Protein AF-A0A8S7EQ75-F1 (afdb_monomer)

Sequence (127 aa):
MPVLIFIVPVISVVLISSSDWFWSLNVADRISIFTSCITAAAFCATAWNAYEAKKSAKAAMKAVQITSDSLTEARKSSFEQWFKTLLEHHEKLLEQVKEELSSSTGEKIKNNLRVDYLHQVYGSVVM

Organism: Escherichia coli (NCBI:txid562)

Solvent-accessible surface area (backbone atoms only — not comparable to full-atom values): 6933 Å² total; per-residue (Å²): 114,74,63,55,70,56,45,53,60,52,50,48,53,53,55,49,73,70,32,70,68,54,74,70,49,56,74,68,59,50,49,52,52,51,52,52,52,52,54,51,52,52,52,51,52,52,53,46,54,52,51,52,52,50,54,50,51,54,53,50,51,52,51,52,48,52,50,50,54,50,51,53,51,50,51,51,53,52,49,55,53,53,52,50,51,52,51,53,52,50,52,51,50,51,51,50,50,51,53,48,44,71,33,81,69,20,50,54,52,54,50,50,53,50,50,50,51,50,52,53,52,48,58,65,72,77,105

Secondary structure (DSSP, 8-state):
-HHHHHHHHHHHHHHHHT-HHHHTS-HHHHHHHHHHHHHHHHHHHHHHHHHHHHHHHHHHHHHHHHHHHHHHHHHHHHHHHHHHHHHHHHHHHHHHHHHHHHSHHHHHHHHHHHHHHHHHHHHHH--

Structure (mmCIF, N/CA/C/O backbone):
data_AF-A0A8S7EQ75-F1
#
_entry.id   AF-A0A8S7EQ75-F1
#
loop_
_atom_site.group_PDB
_atom_site.id
_atom_site.type_symbol
_atom_site.label_atom_id
_atom_site.label_alt_id
_atom_site.label_comp_id
_atom_site.label_asym_id
_atom_site.label_entity_id
_atom_site.label_seq_id
_atom_site.pdbx_PDB_ins_code
_atom_site.Cartn_x
_atom_site.Cartn_y
_atom_site.Cartn_z
_atom_site.occupancy
_atom_site.B_iso_or_equiv
_atom_site.auth_seq_id
_atom_site.auth_comp_id
_atom_site.auth_asym_id
_atom_site.auth_atom_id
_atom_site.pdbx_PDB_model_num
ATOM 1 N N . MET A 1 1 ? 14.825 -8.189 -10.856 1.00 56.56 1 MET A N 1
ATOM 2 C CA . MET A 1 1 ? 13.851 -7.629 -11.819 1.00 56.56 1 MET A CA 1
ATOM 3 C C . MET A 1 1 ? 14.156 -6.213 -12.322 1.00 56.56 1 MET A C 1
ATOM 5 O O . MET A 1 1 ? 13.977 -6.050 -13.521 1.00 56.56 1 MET A O 1
ATOM 9 N N . PRO A 1 2 ? 14.659 -5.226 -11.542 1.00 59.69 2 PRO A N 1
ATOM 10 C CA . PRO A 1 2 ? 14.942 -3.891 -12.105 1.00 59.69 2 PRO A CA 1
ATOM 11 C C . PRO A 1 2 ? 16.062 -3.935 -13.151 1.00 59.69 2 PRO A C 1
ATOM 13 O O . PRO A 1 2 ? 16.002 -3.261 -14.171 1.00 59.69 2 PRO A O 1
ATOM 16 N N . VAL A 1 3 ? 17.037 -4.823 -12.946 1.00 60.44 3 VAL A N 1
ATOM 17 C CA . VAL A 1 3 ? 18.183 -4.971 -13.843 1.00 60.44 3 VAL A CA 1
ATOM 18 C C . VAL A 1 3 ? 17.756 -5.397 -15.254 1.00 60.44 3 VAL A C 1
ATOM 20 O O . VAL A 1 3 ? 18.306 -4.886 -16.211 1.00 60.44 3 VAL A O 1
ATOM 23 N N . LEU A 1 4 ? 16.725 -6.240 -15.414 1.00 63.12 4 LEU A N 1
ATOM 24 C CA . LEU A 1 4 ? 16.273 -6.704 -16.737 1.00 63.12 4 LEU A CA 1
ATOM 25 C C . LEU A 1 4 ? 15.644 -5.585 -17.583 1.00 63.12 4 LEU A C 1
ATOM 27 O O . LEU A 1 4 ? 15.870 -5.550 -18.787 1.00 63.12 4 LEU A O 1
ATOM 31 N N . ILE A 1 5 ? 14.906 -4.654 -16.967 1.00 67.06 5 ILE A N 1
ATOM 32 C CA . ILE A 1 5 ? 14.246 -3.545 -17.682 1.00 67.06 5 ILE A CA 1
ATOM 33 C C . ILE A 1 5 ? 15.269 -2.567 -18.271 1.00 67.06 5 ILE A C 1
ATOM 35 O O . ILE A 1 5 ? 15.018 -1.998 -19.325 1.00 67.06 5 ILE A O 1
ATOM 39 N N . PHE A 1 6 ? 16.430 -2.408 -17.630 1.00 67.38 6 PHE A N 1
ATOM 40 C CA . PHE A 1 6 ? 17.524 -1.583 -18.150 1.00 67.38 6 PHE A CA 1
ATOM 41 C C . PHE A 1 6 ? 18.507 -2.384 -19.011 1.00 67.38 6 PHE A C 1
ATOM 43 O O . PHE A 1 6 ? 19.001 -1.874 -20.010 1.00 67.38 6 PHE A O 1
ATOM 50 N N . ILE A 1 7 ? 18.752 -3.654 -18.681 1.00 73.94 7 ILE A N 1
ATOM 51 C CA . ILE A 1 7 ? 19.654 -4.528 -19.438 1.00 73.94 7 ILE A CA 1
ATOM 52 C C . ILE A 1 7 ? 19.107 -4.812 -20.837 1.00 73.94 7 ILE A C 1
ATOM 54 O O . ILE A 1 7 ? 19.868 -4.753 -21.792 1.00 73.94 7 ILE A O 1
ATOM 58 N N . VAL A 1 8 ? 17.815 -5.108 -20.993 1.00 77.06 8 VAL A N 1
ATOM 59 C CA . VAL A 1 8 ? 17.233 -5.471 -22.298 1.00 77.06 8 VAL A CA 1
ATOM 60 C C . VAL A 1 8 ? 17.370 -4.359 -23.353 1.00 77.06 8 VAL A C 1
ATOM 62 O O . VAL A 1 8 ? 17.863 -4.662 -24.443 1.00 77.06 8 VAL A O 1
ATOM 65 N N . PRO A 1 9 ? 17.009 -3.086 -23.089 1.00 76.12 9 PRO A N 1
ATOM 66 C CA . PRO A 1 9 ? 17.213 -2.014 -24.060 1.00 76.12 9 PRO A CA 1
ATOM 67 C C . PRO A 1 9 ? 18.699 -1.712 -24.285 1.00 76.12 9 PRO A C 1
ATOM 69 O O . PRO A 1 9 ? 19.089 -1.465 -25.421 1.00 76.12 9 PRO A O 1
ATOM 72 N N . VAL A 1 10 ? 19.547 -1.806 -23.254 1.00 78.31 10 VAL A N 1
ATOM 73 C CA . VAL A 1 10 ? 21.000 -1.601 -23.398 1.00 78.31 10 VAL A CA 1
ATOM 74 C C . VAL A 1 10 ? 21.631 -2.687 -24.274 1.00 78.31 10 VAL A C 1
ATOM 76 O O . VAL A 1 10 ? 22.343 -2.366 -25.220 1.00 78.31 10 VAL A O 1
ATOM 79 N N . ILE A 1 11 ? 21.321 -3.962 -24.028 1.00 82.75 11 ILE A N 1
ATOM 80 C CA . ILE A 1 11 ? 21.773 -5.082 -24.863 1.00 82.75 11 ILE A CA 1
ATOM 81 C C . ILE A 1 11 ? 21.241 -4.928 -26.288 1.00 82.75 11 ILE A C 1
ATOM 83 O O . ILE A 1 11 ? 21.993 -5.127 -27.235 1.00 82.75 11 ILE A O 1
ATOM 87 N N . SER A 1 12 ? 19.978 -4.530 -26.460 1.00 78.38 12 SER A N 1
ATOM 88 C CA . SER A 1 12 ? 19.397 -4.326 -27.793 1.00 78.38 12 SER A CA 1
ATOM 89 C C . SER A 1 12 ? 20.146 -3.245 -28.576 1.00 78.38 12 SER A C 1
ATOM 91 O O . SER A 1 12 ? 20.481 -3.458 -29.737 1.00 78.38 12 SER A O 1
ATOM 93 N N . VAL A 1 13 ? 20.485 -2.120 -27.938 1.00 82.31 13 VAL A N 1
ATOM 94 C CA . VAL A 1 13 ? 21.289 -1.059 -28.565 1.00 82.31 13 VAL A CA 1
ATOM 95 C C . VAL A 1 13 ? 22.683 -1.567 -28.933 1.00 82.31 13 VAL A C 1
ATOM 97 O O . VAL A 1 13 ? 23.147 -1.298 -30.041 1.00 82.31 13 VAL A O 1
ATOM 100 N N . VAL A 1 14 ? 23.336 -2.335 -28.054 1.00 84.44 14 VAL A N 1
ATOM 101 C CA . VAL A 1 14 ? 24.659 -2.928 -28.322 1.00 84.44 14 VAL A CA 1
ATOM 102 C C . VAL A 1 14 ? 24.608 -3.893 -29.513 1.00 84.44 14 VAL A C 1
ATOM 104 O O . VAL A 1 14 ? 25.464 -3.824 -30.392 1.00 84.44 14 VAL A O 1
ATOM 107 N N . LEU A 1 15 ? 23.589 -4.750 -29.602 1.00 83.94 15 LEU A N 1
ATOM 108 C CA . LEU A 1 15 ? 23.432 -5.697 -30.713 1.00 83.94 15 LEU A CA 1
ATOM 109 C C . LEU A 1 15 ? 23.163 -4.990 -32.049 1.00 83.94 15 LEU A C 1
ATOM 111 O O . LEU A 1 15 ? 23.761 -5.341 -33.067 1.00 83.94 15 LEU A O 1
ATOM 115 N N . ILE A 1 16 ? 22.312 -3.960 -32.044 1.00 83.19 16 ILE A N 1
ATOM 116 C CA . ILE A 1 16 ? 21.994 -3.173 -33.243 1.00 83.19 16 ILE A CA 1
ATOM 117 C C . ILE A 1 16 ? 23.242 -2.432 -33.741 1.00 83.19 16 ILE A C 1
ATOM 119 O O . ILE A 1 16 ? 23.564 -2.493 -34.923 1.00 83.19 16 ILE A O 1
ATOM 123 N N . SER A 1 17 ? 23.989 -1.790 -32.841 1.00 79.62 17 SER A N 1
ATOM 124 C CA . SER A 1 17 ? 25.198 -1.031 -33.197 1.00 79.62 17 SER A CA 1
ATOM 125 C C . SER A 1 17 ? 26.412 -1.894 -33.568 1.00 79.62 17 SER A C 1
ATOM 127 O O . SER A 1 17 ? 27.318 -1.395 -34.236 1.00 79.62 17 SER A O 1
ATOM 129 N N . SER A 1 18 ? 26.415 -3.181 -33.204 1.00 82.19 18 SER A N 1
ATOM 130 C CA . SER A 1 18 ? 27.458 -4.145 -33.605 1.00 82.19 18 SER A CA 1
ATOM 131 C C . SER A 1 18 ? 27.215 -4.780 -34.979 1.00 82.19 18 SER A C 1
ATOM 133 O 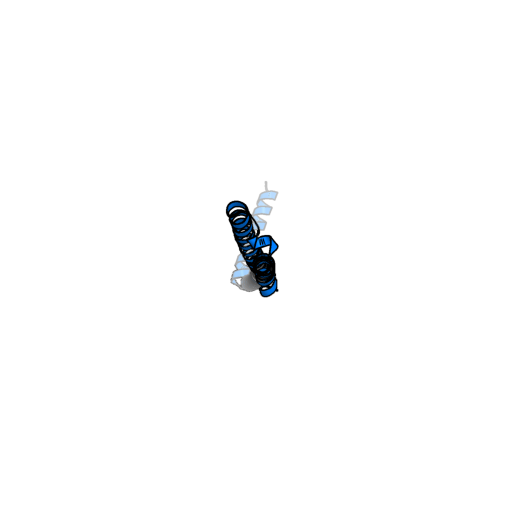O . SER A 1 18 ? 28.041 -5.557 -35.446 1.00 82.19 18 SER A O 1
ATOM 135 N N . SER A 1 19 ? 26.078 -4.497 -35.617 1.00 85.00 19 SER A N 1
ATOM 136 C CA . SER A 1 19 ? 25.704 -5.106 -36.895 1.00 85.00 19 SER A CA 1
ATOM 137 C C . SER A 1 19 ? 26.220 -4.273 -38.073 1.00 85.00 19 SER A C 1
ATOM 139 O O . SER A 1 19 ? 25.936 -3.078 -38.150 1.00 85.00 19 SER A O 1
ATOM 141 N N . ASP A 1 20 ? 26.891 -4.895 -39.048 1.00 83.44 20 ASP A N 1
ATOM 142 C CA . ASP A 1 20 ? 27.408 -4.198 -40.245 1.00 83.44 20 ASP A CA 1
ATOM 143 C C . ASP A 1 20 ? 26.298 -3.498 -41.049 1.00 83.44 20 ASP A C 1
ATOM 145 O O . ASP A 1 20 ? 26.474 -2.400 -41.580 1.00 83.44 20 ASP A O 1
ATOM 149 N N . TRP A 1 21 ? 25.102 -4.094 -41.063 1.00 85.69 21 TRP A N 1
ATOM 150 C CA . TRP A 1 21 ? 23.900 -3.513 -41.663 1.00 85.69 21 TRP A CA 1
ATOM 151 C C . TRP A 1 21 ? 23.546 -2.136 -41.080 1.00 85.69 21 TRP A C 1
ATOM 153 O O . TRP A 1 21 ? 23.137 -1.239 -41.814 1.00 85.69 21 TRP A O 1
ATOM 163 N N . PHE A 1 22 ? 23.745 -1.935 -39.775 1.00 82.31 22 PHE A N 1
ATOM 164 C CA . PHE A 1 22 ? 23.408 -0.679 -39.109 1.00 82.31 22 PHE A CA 1
ATOM 165 C C . PHE A 1 22 ? 24.314 0.470 -39.565 1.00 82.31 22 PHE A C 1
ATOM 167 O O . PHE A 1 22 ? 23.860 1.596 -39.789 1.00 82.31 22 PHE A O 1
ATOM 174 N N . TRP A 1 23 ? 25.599 0.181 -39.771 1.00 84.19 23 TRP A N 1
ATOM 175 C CA . TRP A 1 23 ? 26.550 1.148 -40.314 1.00 84.19 23 TRP A CA 1
ATOM 176 C C . TRP A 1 23 ? 26.373 1.372 -41.820 1.00 84.19 23 TRP A C 1
ATOM 178 O O . TRP A 1 23 ? 26.689 2.456 -42.305 1.00 84.19 23 TRP A O 1
ATOM 188 N N . SER A 1 24 ? 25.766 0.417 -42.531 1.00 87.00 24 SER A N 1
ATOM 189 C CA . SER A 1 24 ? 25.386 0.550 -43.944 1.00 87.00 24 SER A CA 1
ATOM 190 C C . SER A 1 24 ? 24.164 1.455 -44.194 1.00 87.00 24 SER A C 1
ATOM 192 O O . SER A 1 24 ? 23.901 1.790 -45.350 1.00 87.00 24 SER A O 1
ATOM 194 N N . LEU A 1 25 ? 23.403 1.845 -43.163 1.00 83.31 25 LEU A N 1
ATOM 195 C CA . LEU A 1 25 ? 22.227 2.720 -43.300 1.00 83.31 25 LEU A CA 1
ATOM 196 C C . LEU A 1 25 ? 22.593 4.188 -43.581 1.00 83.31 25 LEU A C 1
ATOM 198 O O . LEU A 1 25 ? 23.732 4.625 -43.406 1.00 83.31 25 LEU A O 1
ATOM 202 N N . ASN A 1 26 ? 21.598 4.994 -43.953 1.00 88.38 26 ASN A N 1
ATOM 203 C CA . ASN A 1 26 ? 21.756 6.445 -44.001 1.00 88.38 26 ASN A CA 1
ATOM 204 C C . ASN A 1 26 ? 21.831 7.053 -42.590 1.00 88.38 26 ASN A C 1
ATOM 206 O O . ASN A 1 26 ? 21.298 6.521 -41.616 1.00 88.38 26 ASN A O 1
ATOM 210 N N . VAL A 1 27 ? 22.478 8.221 -42.482 1.00 86.00 27 VAL A N 1
ATOM 211 C CA . VAL A 1 27 ? 22.640 8.949 -41.207 1.00 86.00 27 VAL A CA 1
ATOM 212 C C . VAL A 1 27 ? 21.283 9.260 -40.561 1.00 86.00 27 VAL A C 1
ATOM 214 O O . VAL A 1 27 ? 21.145 9.122 -39.348 1.00 86.00 27 VAL A O 1
ATOM 217 N N . ALA A 1 28 ? 20.281 9.631 -41.363 1.00 89.50 28 ALA A N 1
ATOM 218 C CA . ALA A 1 28 ? 18.936 9.951 -40.884 1.00 89.50 28 ALA A CA 1
ATOM 219 C C . ALA A 1 28 ? 18.242 8.746 -40.219 1.00 89.50 28 ALA A C 1
ATOM 221 O O . ALA A 1 28 ? 17.692 8.880 -39.125 1.00 89.50 28 ALA A O 1
ATOM 222 N N . ASP A 1 29 ? 18.339 7.562 -40.828 1.00 86.00 29 ASP A N 1
ATOM 223 C CA . ASP A 1 29 ? 17.711 6.340 -40.311 1.00 86.00 29 ASP A CA 1
ATOM 224 C C . ASP A 1 29 ? 18.377 5.876 -39.013 1.00 86.00 29 ASP A C 1
ATOM 226 O O . ASP A 1 29 ? 17.697 5.497 -38.059 1.00 86.00 29 ASP A O 1
ATOM 230 N N . ARG A 1 30 ? 19.709 5.996 -38.918 1.00 84.06 30 ARG A N 1
ATOM 231 C CA . ARG A 1 30 ? 20.442 5.709 -37.674 1.00 84.06 30 ARG A CA 1
ATOM 232 C C . ARG A 1 30 ? 19.994 6.599 -36.521 1.00 84.06 30 ARG A C 1
ATOM 234 O O . ARG A 1 30 ? 19.777 6.103 -35.417 1.00 84.06 30 ARG A O 1
ATOM 241 N N . ILE A 1 31 ? 19.858 7.904 -36.768 1.00 85.88 31 ILE A N 1
ATOM 242 C CA . ILE A 1 31 ? 19.402 8.859 -35.750 1.00 85.88 31 ILE A CA 1
ATOM 243 C C . ILE A 1 31 ? 17.986 8.495 -35.296 1.00 85.88 31 ILE A C 1
ATOM 245 O O . ILE A 1 31 ? 17.746 8.417 -34.094 1.00 85.88 31 ILE A O 1
ATOM 249 N N . SER A 1 32 ? 17.081 8.192 -36.232 1.00 87.69 32 SER A N 1
ATOM 250 C CA . SER A 1 32 ? 15.708 7.781 -35.917 1.00 87.69 32 SER A CA 1
ATOM 251 C C . SER A 1 32 ? 15.657 6.547 -35.005 1.00 87.69 32 SER A C 1
ATOM 253 O O . SER A 1 32 ? 14.970 6.557 -33.979 1.00 87.69 32 SER A O 1
ATOM 255 N N . ILE A 1 33 ? 16.456 5.516 -35.310 1.00 84.88 33 ILE A N 1
ATOM 256 C CA . ILE A 1 33 ? 16.549 4.297 -34.495 1.00 84.88 33 ILE A CA 1
ATOM 257 C C . ILE A 1 33 ? 17.059 4.626 -33.085 1.00 84.88 33 ILE A C 1
ATOM 259 O O . ILE A 1 33 ? 16.425 4.233 -32.104 1.00 84.88 33 ILE A O 1
ATOM 263 N N . PHE A 1 34 ? 18.134 5.409 -32.949 1.00 83.19 34 PHE A N 1
ATOM 264 C CA . PHE A 1 34 ? 18.644 5.807 -31.632 1.00 83.19 34 PHE A CA 1
ATOM 265 C C . PHE A 1 34 ? 17.629 6.617 -30.825 1.00 83.19 34 PHE A C 1
ATOM 267 O O . PHE A 1 34 ? 17.426 6.338 -29.642 1.00 83.19 34 PHE A O 1
ATOM 274 N N . THR A 1 35 ? 16.960 7.590 -31.448 1.00 83.94 35 THR A N 1
ATOM 275 C CA . THR A 1 35 ? 15.926 8.387 -30.780 1.00 83.94 35 THR A CA 1
ATOM 276 C C . THR A 1 35 ? 14.783 7.498 -30.297 1.00 83.94 35 THR A C 1
ATOM 278 O O . THR A 1 35 ? 14.358 7.631 -29.151 1.00 83.94 35 THR A O 1
ATOM 281 N N . SER A 1 36 ? 14.347 6.529 -31.105 1.00 84.75 36 SER A N 1
ATOM 282 C CA . SER A 1 36 ? 13.305 5.580 -30.703 1.00 84.75 36 SER A CA 1
ATOM 283 C C . SER A 1 36 ? 13.720 4.710 -29.506 1.00 84.75 36 SER A C 1
ATOM 285 O O . SER A 1 36 ? 12.927 4.524 -28.581 1.00 84.75 36 SER A O 1
ATOM 287 N N . CYS A 1 37 ? 14.980 4.255 -29.455 1.00 81.31 37 CYS A N 1
ATOM 288 C CA . CYS A 1 37 ? 15.519 3.501 -28.321 1.00 81.31 37 CYS A CA 1
ATOM 289 C C . CYS A 1 37 ? 15.584 4.347 -27.043 1.00 81.31 37 CYS A C 1
ATOM 291 O O . CYS A 1 37 ? 15.235 3.858 -25.968 1.00 81.31 37 CYS A O 1
ATOM 293 N N . ILE A 1 38 ? 15.987 5.618 -27.150 1.00 82.94 38 ILE A N 1
ATOM 294 C CA . ILE A 1 38 ? 16.020 6.555 -26.017 1.00 82.94 38 ILE A CA 1
ATOM 295 C C . ILE A 1 38 ? 14.605 6.778 -25.476 1.00 82.94 38 ILE A C 1
ATOM 297 O O . ILE A 1 38 ? 14.375 6.680 -24.270 1.00 82.94 38 ILE A O 1
ATOM 301 N N . THR A 1 39 ? 13.638 7.027 -26.359 1.00 86.94 39 THR A N 1
ATOM 302 C CA . THR A 1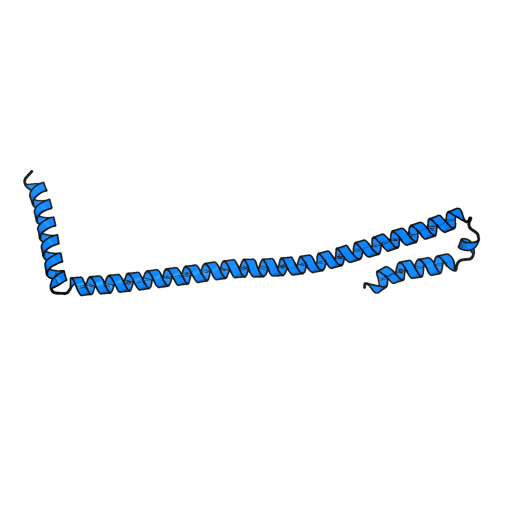 39 ? 12.234 7.208 -25.979 1.00 86.94 39 THR A CA 1
ATOM 303 C C . THR A 1 39 ? 11.663 5.954 -25.314 1.00 86.94 39 THR A C 1
ATOM 305 O O . THR A 1 39 ? 11.018 6.056 -24.271 1.00 86.94 39 THR A O 1
ATOM 308 N N . ALA A 1 40 ? 11.940 4.765 -25.853 1.00 83.44 40 ALA A N 1
ATOM 309 C CA . ALA A 1 40 ? 11.507 3.504 -25.254 1.00 83.44 40 ALA A CA 1
ATOM 310 C C . ALA A 1 40 ? 12.099 3.300 -23.847 1.00 83.44 40 ALA A C 1
ATOM 312 O O . ALA A 1 40 ? 11.372 2.954 -22.915 1.00 83.44 40 ALA A O 1
ATOM 313 N N . ALA A 1 41 ? 13.393 3.584 -23.662 1.00 81.69 41 ALA A N 1
ATOM 314 C CA . ALA A 1 41 ? 14.045 3.505 -22.357 1.00 81.69 41 ALA A CA 1
ATOM 315 C C . ALA A 1 41 ? 13.432 4.486 -21.340 1.00 81.69 41 ALA A C 1
ATOM 317 O O . ALA A 1 41 ? 13.223 4.122 -20.180 1.00 81.69 41 ALA A O 1
ATOM 318 N N . ALA A 1 42 ? 13.078 5.699 -21.776 1.00 84.50 42 ALA A N 1
ATOM 319 C CA . ALA A 1 42 ? 12.385 6.671 -20.935 1.00 84.50 42 ALA A CA 1
ATOM 320 C C . ALA A 1 42 ? 11.008 6.154 -20.474 1.00 84.50 42 ALA A C 1
ATOM 322 O O . ALA A 1 42 ? 10.705 6.211 -19.282 1.00 84.50 42 ALA A O 1
ATOM 323 N N . PHE A 1 43 ? 10.208 5.562 -21.370 1.00 86.06 43 PHE A N 1
ATOM 324 C CA . PHE A 1 43 ? 8.925 4.948 -21.001 1.00 86.06 43 PHE A CA 1
ATOM 325 C C . PHE A 1 43 ? 9.081 3.780 -20.022 1.00 86.06 43 PHE A C 1
ATOM 327 O O . PHE A 1 43 ? 8.297 3.664 -19.080 1.00 86.06 43 PHE A O 1
ATOM 334 N N . CYS A 1 44 ? 10.103 2.939 -20.196 1.00 83.62 44 CYS A N 1
ATOM 335 C CA . CYS A 1 44 ? 10.414 1.863 -19.254 1.00 83.62 44 CYS A CA 1
ATOM 336 C C . CYS A 1 44 ? 10.750 2.399 -17.854 1.00 83.62 44 CYS A C 1
ATOM 338 O O . CYS A 1 44 ? 10.255 1.866 -16.858 1.00 83.62 44 CYS A O 1
ATOM 340 N N . ALA A 1 45 ? 11.534 3.478 -17.769 1.00 82.81 45 ALA A N 1
ATOM 341 C CA . ALA A 1 45 ? 11.846 4.135 -16.502 1.00 82.81 45 ALA A CA 1
ATOM 342 C C . ALA A 1 45 ? 10.588 4.734 -15.842 1.00 82.81 45 ALA A C 1
ATOM 344 O O . ALA A 1 45 ? 10.358 4.536 -14.648 1.00 82.81 45 ALA A O 1
ATOM 345 N N . THR A 1 46 ? 9.722 5.400 -16.612 1.00 85.38 46 THR A N 1
ATOM 346 C CA . THR A 1 46 ? 8.445 5.931 -16.109 1.00 85.38 46 THR A CA 1
ATOM 347 C C . THR A 1 46 ? 7.515 4.820 -15.619 1.00 85.38 46 THR A C 1
ATOM 349 O O . THR A 1 46 ? 6.930 4.940 -14.542 1.00 85.38 46 THR A O 1
ATOM 352 N N . ALA A 1 47 ? 7.402 3.718 -16.365 1.00 84.56 47 ALA A N 1
ATOM 353 C CA . ALA A 1 47 ? 6.591 2.567 -15.975 1.00 84.56 47 ALA A CA 1
ATOM 354 C C . ALA A 1 47 ? 7.093 1.925 -14.671 1.00 84.56 47 ALA A C 1
ATOM 356 O O . ALA A 1 47 ? 6.285 1.517 -13.834 1.00 84.56 47 ALA A O 1
ATOM 357 N N . TRP A 1 48 ? 8.411 1.883 -14.460 1.00 82.94 48 TRP A N 1
ATOM 358 C CA . TRP A 1 48 ? 8.999 1.403 -13.211 1.00 82.94 48 TRP A CA 1
ATOM 359 C C . TRP A 1 48 ? 8.674 2.314 -12.027 1.00 82.94 48 TRP A C 1
ATOM 361 O O . TRP A 1 48 ? 8.171 1.840 -11.009 1.00 82.94 48 TRP A O 1
ATOM 371 N N . ASN A 1 49 ? 8.882 3.623 -12.181 1.00 82.94 49 ASN A N 1
ATOM 372 C CA . ASN A 1 49 ? 8.541 4.595 -11.143 1.00 82.94 49 ASN A CA 1
ATOM 373 C C . ASN A 1 49 ? 7.052 4.510 -10.774 1.00 82.94 49 ASN A C 1
ATOM 375 O O . ASN A 1 49 ? 6.700 4.536 -9.596 1.00 82.94 49 ASN A O 1
ATOM 379 N N . ALA A 1 50 ? 6.172 4.321 -11.762 1.00 85.56 50 ALA A N 1
ATOM 380 C CA . ALA A 1 50 ? 4.748 4.095 -11.528 1.00 85.56 50 ALA A CA 1
ATOM 381 C C . ALA A 1 50 ? 4.470 2.771 -10.788 1.00 85.56 50 ALA A C 1
ATOM 383 O O . ALA A 1 50 ? 3.612 2.720 -9.903 1.00 85.56 50 ALA A O 1
ATOM 384 N N . TYR A 1 51 ? 5.197 1.699 -11.111 1.00 86.06 51 TYR A N 1
ATOM 385 C CA . TYR A 1 51 ? 5.074 0.411 -10.428 1.00 86.06 51 TYR A CA 1
ATOM 386 C C . TYR A 1 51 ? 5.509 0.489 -8.956 1.00 86.06 51 TYR A C 1
ATOM 388 O O . TYR A 1 51 ? 4.788 0.017 -8.071 1.00 86.06 51 TYR A O 1
ATOM 396 N N . GLU A 1 52 ? 6.647 1.123 -8.667 1.00 84.44 52 GLU A N 1
ATOM 397 C CA . GLU A 1 52 ? 7.116 1.332 -7.294 1.00 84.44 52 GLU A CA 1
ATOM 398 C C . GLU A 1 52 ? 6.188 2.260 -6.508 1.00 84.44 52 GLU A C 1
ATOM 400 O O . GLU A 1 52 ? 5.825 1.945 -5.370 1.00 84.44 52 GLU A O 1
ATOM 405 N N . ALA A 1 53 ? 5.714 3.341 -7.133 1.00 84.12 53 ALA A N 1
ATOM 406 C CA . ALA A 1 53 ? 4.721 4.228 -6.539 1.00 84.12 53 ALA A CA 1
ATOM 407 C C . ALA A 1 53 ? 3.437 3.467 -6.178 1.00 84.12 53 ALA A C 1
ATOM 409 O O . ALA A 1 53 ? 2.928 3.606 -5.066 1.00 84.12 53 ALA A O 1
ATOM 410 N N . LYS A 1 54 ? 2.946 2.583 -7.058 1.00 86.88 54 LYS A N 1
ATOM 411 C CA . LYS A 1 54 ? 1.779 1.731 -6.779 1.00 86.88 54 LYS A CA 1
ATOM 412 C C . LYS A 1 54 ? 2.029 0.769 -5.618 1.00 86.88 54 LYS A C 1
ATOM 414 O O . LYS A 1 54 ? 1.139 0.565 -4.791 1.00 86.88 54 LYS A O 1
ATOM 419 N N . LYS A 1 55 ? 3.223 0.173 -5.532 1.00 89.62 55 LYS A N 1
ATOM 420 C CA . LYS A 1 55 ? 3.598 -0.704 -4.411 1.00 89.62 55 LYS A CA 1
ATOM 421 C C . LYS A 1 55 ? 3.593 0.063 -3.085 1.00 89.62 55 LYS A C 1
ATOM 423 O O . LYS A 1 55 ? 3.034 -0.437 -2.109 1.00 89.62 55 LYS A O 1
ATOM 428 N N . SER A 1 56 ? 4.155 1.271 -3.069 1.00 86.44 56 SER A N 1
ATOM 429 C CA . SER A 1 56 ? 4.157 2.158 -1.900 1.00 86.44 56 SER A CA 1
ATOM 430 C C . SER A 1 56 ? 2.738 2.582 -1.504 1.00 86.44 56 SER A C 1
ATOM 432 O O . SER A 1 56 ? 2.325 2.389 -0.361 1.00 86.44 56 SER A O 1
ATOM 434 N N . ALA A 1 57 ? 1.931 3.029 -2.471 1.00 87.94 57 ALA A N 1
ATOM 435 C CA . ALA A 1 57 ? 0.538 3.411 -2.249 1.00 87.94 57 ALA A CA 1
ATOM 436 C C . ALA A 1 57 ? -0.303 2.255 -1.684 1.00 87.94 57 ALA A C 1
ATOM 438 O O . ALA A 1 57 ? -1.099 2.455 -0.771 1.00 87.94 57 ALA A O 1
ATOM 439 N N . LYS A 1 58 ? -0.091 1.022 -2.165 1.00 90.75 58 LYS A N 1
ATOM 440 C CA . LYS A 1 58 ? -0.776 -0.167 -1.639 1.00 90.75 58 LYS A CA 1
ATOM 441 C C . LYS A 1 58 ? -0.409 -0.449 -0.179 1.00 90.75 58 LYS A C 1
ATOM 443 O O . LYS A 1 58 ? -1.280 -0.827 0.602 1.00 90.75 58 LYS A O 1
ATOM 448 N N . ALA A 1 59 ? 0.859 -0.274 0.193 1.00 90.12 59 ALA A N 1
ATOM 449 C CA . ALA A 1 59 ? 1.294 -0.419 1.579 1.00 90.12 59 ALA A CA 1
ATOM 450 C C . ALA A 1 59 ? 0.674 0.666 2.475 1.00 90.12 59 ALA A C 1
ATOM 452 O O . ALA A 1 59 ? 0.141 0.344 3.536 1.00 90.12 59 ALA A O 1
ATOM 453 N N . ALA A 1 60 ? 0.660 1.918 2.010 1.00 88.88 60 ALA A N 1
ATOM 454 C CA . ALA A 1 60 ? 0.034 3.031 2.718 1.00 88.88 60 ALA A CA 1
ATOM 455 C C . ALA A 1 60 ? -1.477 2.817 2.910 1.00 88.88 60 ALA A C 1
ATOM 457 O O . ALA A 1 60 ? -1.975 2.948 4.022 1.00 88.88 60 ALA A O 1
ATOM 458 N N . MET A 1 61 ? -2.203 2.398 1.868 1.00 89.88 61 MET A N 1
ATOM 459 C CA . MET A 1 61 ? -3.633 2.079 1.969 1.00 89.88 61 MET A CA 1
ATOM 460 C C . MET A 1 61 ? -3.911 0.953 2.965 1.00 89.88 61 MET A C 1
ATOM 462 O O . MET A 1 61 ? -4.857 1.046 3.741 1.00 89.88 61 MET A O 1
ATOM 466 N N . LYS A 1 62 ? -3.073 -0.091 2.986 1.00 91.75 62 LYS A N 1
ATOM 467 C CA . LYS A 1 62 ? -3.212 -1.176 3.963 1.00 91.75 62 LYS A CA 1
ATOM 468 C C . LYS A 1 62 ? -2.998 -0.675 5.395 1.00 91.75 62 LYS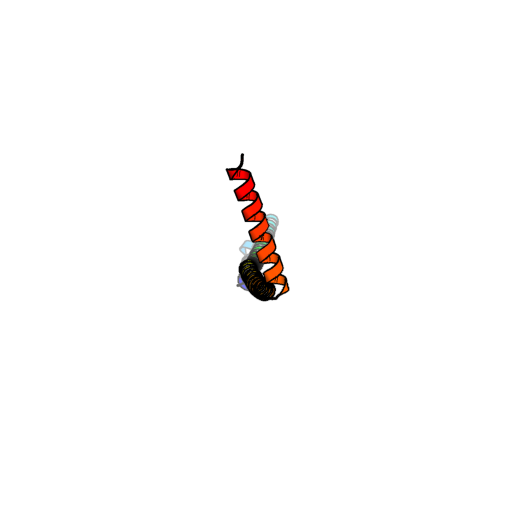 A C 1
ATOM 470 O O . LYS A 1 62 ? -3.732 -1.083 6.287 1.00 91.75 62 LYS A O 1
ATOM 475 N N . ALA A 1 63 ? -2.032 0.219 5.612 1.00 89.25 63 ALA A N 1
ATOM 476 C CA . ALA A 1 63 ? -1.829 0.849 6.914 1.00 89.25 63 ALA A CA 1
ATOM 477 C C . ALA A 1 63 ? -3.037 1.711 7.320 1.00 89.25 63 ALA A C 1
ATOM 479 O O . ALA A 1 63 ? -3.532 1.566 8.432 1.00 89.25 63 ALA A O 1
ATOM 480 N N . VAL A 1 64 ? -3.570 2.528 6.403 1.00 89.94 64 VAL A N 1
ATOM 481 C CA . VAL A 1 64 ? -4.778 3.341 6.637 1.00 89.94 64 VAL A CA 1
ATOM 482 C C . VAL A 1 64 ? -5.979 2.470 6.992 1.00 89.94 64 VAL A C 1
ATOM 484 O O . VAL A 1 64 ? -6.712 2.800 7.919 1.00 89.94 64 VAL A O 1
ATOM 487 N N . GLN A 1 65 ? -6.165 1.344 6.300 1.00 91.00 65 GLN A N 1
ATOM 488 C CA . GLN A 1 65 ? -7.242 0.405 6.601 1.00 91.00 65 GLN A CA 1
ATOM 489 C C . GLN A 1 65 ? -7.114 -0.152 8.025 1.00 91.00 65 GLN A C 1
ATOM 491 O O . GLN A 1 65 ? -8.066 -0.075 8.793 1.00 91.00 65 GLN A O 1
ATOM 496 N N . ILE A 1 66 ? -5.920 -0.608 8.418 1.00 92.00 66 ILE A N 1
ATOM 497 C CA . ILE A 1 66 ? -5.663 -1.110 9.778 1.00 92.00 66 ILE A CA 1
ATOM 498 C C . ILE A 1 66 ? -5.911 -0.021 10.830 1.00 92.00 66 ILE A C 1
ATOM 500 O O . ILE A 1 66 ? -6.506 -0.293 11.874 1.00 92.00 66 ILE A O 1
ATOM 504 N N . THR A 1 67 ? -5.474 1.215 10.575 1.00 89.44 67 THR A N 1
ATOM 505 C CA . THR A 1 67 ? -5.715 2.343 11.484 1.00 89.44 67 THR A CA 1
ATOM 506 C C . THR A 1 67 ? -7.202 2.674 11.586 1.00 89.44 67 THR A C 1
ATOM 508 O O . THR A 1 67 ? -7.682 2.932 12.685 1.00 89.44 67 THR A O 1
ATOM 511 N N . SER A 1 68 ? -7.939 2.636 10.474 1.00 90.12 68 SER A N 1
ATOM 512 C CA . SER A 1 68 ? -9.390 2.839 10.456 1.00 90.12 68 SER A CA 1
ATOM 513 C C . SER A 1 68 ? -10.107 1.779 11.290 1.00 90.12 68 SER A C 1
ATOM 515 O O . SER A 1 68 ? -10.879 2.126 12.183 1.00 90.12 68 SER A O 1
ATOM 517 N N . ASP A 1 69 ? -9.802 0.502 11.059 1.00 91.06 69 ASP A N 1
ATOM 518 C CA . ASP A 1 69 ? -10.394 -0.611 11.803 1.00 91.06 69 ASP A CA 1
ATOM 519 C C . ASP A 1 69 ? -10.074 -0.485 13.305 1.00 91.06 69 ASP A C 1
ATOM 521 O O . ASP A 1 69 ? -10.973 -0.540 14.148 1.00 91.06 69 ASP A O 1
ATOM 525 N N . SER A 1 70 ? -8.819 -0.170 13.647 1.00 87.88 70 SER A N 1
ATOM 526 C CA . SER A 1 70 ? -8.396 0.068 15.036 1.00 87.88 70 SER A CA 1
ATOM 527 C C . SER A 1 70 ? -9.128 1.247 15.681 1.00 87.88 70 SER A C 1
ATOM 529 O O . SER A 1 70 ? -9.491 1.177 16.851 1.00 87.88 70 SER A O 1
ATOM 531 N N . LEU A 1 71 ? -9.376 2.329 14.936 1.00 88.88 71 LEU A N 1
ATOM 532 C CA . LEU A 1 71 ? -10.111 3.491 15.435 1.00 88.88 71 LEU A CA 1
ATOM 533 C C . LEU A 1 71 ? -11.582 3.152 15.701 1.00 88.88 71 LEU A C 1
ATOM 535 O O . LEU A 1 71 ? -12.146 3.621 16.692 1.00 88.88 71 LEU A O 1
ATOM 539 N N . THR A 1 72 ? -12.206 2.337 14.846 1.00 89.94 72 THR A N 1
ATOM 540 C CA . THR A 1 72 ? -13.587 1.884 15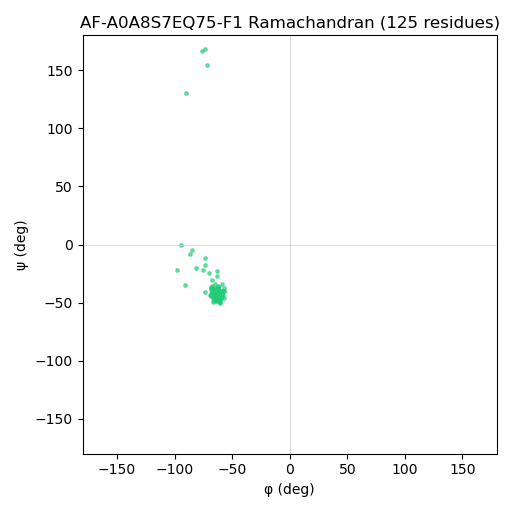.070 1.00 89.94 72 THR A CA 1
ATOM 541 C C . THR A 1 72 ? -13.701 0.991 16.302 1.00 89.94 72 THR A C 1
ATOM 543 O O . THR A 1 72 ? -14.591 1.213 17.124 1.00 89.94 72 THR A O 1
ATOM 546 N N . GLU A 1 73 ? -12.758 0.065 16.494 1.00 88.94 73 GLU A N 1
ATOM 547 C CA . GLU A 1 73 ? -12.726 -0.808 17.669 1.00 88.94 73 GLU A CA 1
ATOM 548 C C . GLU A 1 73 ? -12.422 -0.016 18.950 1.00 88.94 73 GLU A C 1
ATOM 550 O O . GLU A 1 73 ? -13.106 -0.168 19.961 1.00 88.94 73 GLU A O 1
ATOM 555 N N . ALA A 1 74 ? -11.468 0.920 18.903 1.00 89.56 74 ALA A N 1
ATOM 556 C CA . ALA A 1 74 ? -11.157 1.799 20.028 1.00 89.56 74 ALA A CA 1
ATOM 557 C C . ALA A 1 74 ? -12.352 2.679 20.421 1.00 89.56 74 ALA A C 1
ATOM 559 O O . ALA A 1 74 ? -12.624 2.858 21.610 1.00 89.56 74 ALA A O 1
ATOM 560 N N . ARG A 1 75 ? -13.097 3.204 19.437 1.00 88.62 75 ARG A N 1
ATOM 561 C CA . ARG A 1 75 ? -14.327 3.970 19.681 1.00 88.62 75 ARG A CA 1
ATOM 562 C C . ARG A 1 75 ? -15.388 3.106 20.356 1.00 88.62 75 ARG A C 1
ATOM 564 O O . ARG A 1 75 ? -16.008 3.564 21.312 1.00 88.62 75 ARG A O 1
ATOM 571 N N . LYS A 1 76 ? -15.589 1.875 19.880 1.00 93.12 76 LYS A N 1
ATOM 572 C CA . LYS A 1 76 ? -16.538 0.928 20.476 1.00 93.12 76 LYS A CA 1
ATOM 573 C C . LYS A 1 76 ? -16.162 0.604 21.923 1.00 93.12 76 LYS A C 1
ATOM 575 O O . LYS A 1 76 ? -16.992 0.757 22.812 1.00 93.12 76 LYS A O 1
ATOM 580 N N . SER A 1 77 ? -14.902 0.252 22.162 1.00 91.00 77 SER A N 1
ATOM 581 C CA . SER A 1 77 ? -14.378 -0.040 23.499 1.00 91.00 77 SER A CA 1
ATOM 582 C C . SER A 1 77 ? -14.517 1.157 24.450 1.00 91.00 77 SER A C 1
ATOM 584 O O . SER A 1 77 ? -15.013 1.019 25.568 1.00 91.00 77 SER A O 1
ATOM 586 N N . SER A 1 78 ? -14.192 2.364 23.974 1.00 86.38 78 SER A N 1
ATOM 587 C CA . SER A 1 78 ? -14.350 3.603 24.749 1.00 86.38 78 SER A CA 1
ATOM 588 C C . SER A 1 78 ? -15.813 3.875 25.114 1.00 86.38 78 SER A C 1
ATOM 590 O O . SER A 1 78 ? -16.102 4.289 26.236 1.00 86.38 78 SER A O 1
ATOM 592 N N . PHE A 1 79 ? -16.747 3.621 24.191 1.00 93.38 79 PHE A N 1
ATOM 593 C CA . PHE A 1 79 ? -18.179 3.744 24.458 1.00 93.38 79 PHE A CA 1
ATOM 594 C C . PHE A 1 79 ? -18.655 2.731 25.504 1.00 93.38 79 PHE A C 1
ATOM 596 O O . PHE A 1 79 ? -19.339 3.113 26.449 1.00 93.38 79 PHE A O 1
ATOM 603 N N . GLU A 1 80 ? -18.271 1.459 25.373 1.00 93.75 80 GLU A N 1
ATOM 604 C CA . GLU A 1 80 ? -18.636 0.419 26.342 1.00 93.75 80 GLU A CA 1
ATOM 605 C C . GLU A 1 80 ? -18.114 0.738 27.745 1.00 93.75 80 GLU A C 1
ATOM 607 O O . GLU A 1 80 ? -18.837 0.572 28.728 1.00 93.75 80 GLU A O 1
ATOM 612 N N . GLN A 1 81 ? -16.876 1.225 27.846 1.00 92.50 81 GLN A N 1
ATOM 613 C CA . GLN A 1 81 ? -16.287 1.619 29.120 1.00 92.50 81 GLN A CA 1
ATOM 614 C C . GLN A 1 81 ? -17.034 2.803 29.737 1.00 92.50 81 GLN A C 1
ATOM 616 O O . GLN A 1 81 ? -17.410 2.745 30.905 1.00 92.50 81 GLN A O 1
ATOM 621 N N . TRP A 1 82 ? -17.292 3.853 28.954 1.00 95.31 82 TRP A N 1
ATOM 622 C CA . TRP A 1 82 ? -18.060 5.007 29.420 1.00 95.31 82 TRP A CA 1
ATOM 623 C C . TRP A 1 82 ? -19.465 4.606 29.887 1.00 95.31 82 TRP A C 1
ATOM 625 O O . TRP A 1 82 ? -19.905 5.022 30.958 1.00 95.31 82 TRP A O 1
ATOM 635 N N . PHE A 1 83 ? -20.143 3.748 29.126 1.00 92.88 83 PHE A N 1
ATOM 636 C CA . PHE A 1 83 ? -21.483 3.278 29.453 1.00 92.88 83 PHE A CA 1
ATOM 637 C C . PHE A 1 83 ? -21.510 2.442 30.740 1.00 92.88 83 PHE A C 1
ATOM 639 O O . PHE A 1 83 ? -22.381 2.642 31.584 1.00 92.88 83 PHE A O 1
ATOM 646 N N . LYS A 1 84 ? -20.528 1.553 30.939 1.00 94.38 84 LYS A N 1
ATOM 647 C CA . LYS A 1 84 ? -20.380 0.796 32.194 1.00 94.38 84 LYS A CA 1
ATOM 648 C C . LYS A 1 84 ? -20.171 1.716 33.391 1.00 94.38 84 LYS A C 1
ATOM 650 O O . LYS A 1 84 ? -20.865 1.561 34.390 1.00 94.38 84 LYS A O 1
ATOM 655 N N . THR A 1 85 ? -19.284 2.702 33.273 1.00 93.56 85 THR A N 1
ATOM 656 C CA . THR A 1 85 ? -19.056 3.689 34.338 1.00 93.56 85 THR A CA 1
ATOM 657 C C . THR A 1 85 ? -20.330 4.465 34.666 1.00 93.56 85 THR A C 1
ATOM 659 O O . THR A 1 85 ? -20.614 4.711 35.835 1.00 93.56 85 THR A O 1
ATOM 662 N N . LEU A 1 86 ? -21.121 4.834 33.652 1.00 92.62 86 LEU A N 1
ATOM 663 C CA . LEU A 1 86 ? -22.390 5.532 33.853 1.00 92.62 86 LEU A CA 1
ATOM 664 C C . LEU A 1 86 ? -23.392 4.675 34.640 1.00 92.62 86 LEU A C 1
ATOM 666 O O . LEU A 1 86 ? -24.021 5.177 35.570 1.00 92.62 86 LEU A O 1
ATOM 670 N N . LEU A 1 87 ? -23.517 3.391 34.292 1.00 93.50 87 LEU A N 1
ATOM 671 C CA . LEU A 1 87 ? -24.381 2.453 35.012 1.00 93.50 87 LEU A CA 1
ATOM 672 C C . LEU A 1 87 ? -23.926 2.259 36.458 1.00 93.50 87 LEU A C 1
ATOM 674 O O . LEU A 1 87 ? -24.747 2.332 37.366 1.00 93.50 87 LEU A O 1
ATOM 678 N N . GLU A 1 88 ? -22.626 2.086 36.679 1.00 94.00 88 GLU A N 1
ATOM 679 C CA . GLU A 1 88 ? -22.070 1.914 38.022 1.00 94.00 88 GLU A CA 1
ATOM 680 C C . GLU A 1 88 ? -22.286 3.166 38.888 1.00 94.00 88 GLU A C 1
ATOM 682 O O . GLU A 1 88 ? -22.605 3.077 40.073 1.00 94.00 88 GLU A O 1
ATOM 687 N N . HIS A 1 89 ? -22.158 4.356 38.295 1.00 91.75 89 HIS A N 1
ATOM 688 C CA . HIS A 1 89 ? -22.440 5.607 38.992 1.00 91.75 89 HIS A CA 1
ATOM 689 C C . HIS A 1 89 ? -23.932 5.757 39.315 1.00 91.75 89 HIS A C 1
ATOM 691 O O . HIS A 1 89 ? -24.283 6.220 40.398 1.00 91.75 89 HIS A O 1
ATOM 697 N N . HIS A 1 90 ? -24.812 5.336 38.403 1.00 91.69 90 HIS A N 1
ATOM 698 C CA . HIS A 1 90 ? -26.252 5.331 38.641 1.00 91.69 90 HIS A CA 1
ATOM 699 C C . HIS A 1 90 ? -26.644 4.373 39.772 1.00 91.69 90 HIS A C 1
ATOM 701 O O . HIS A 1 90 ? -27.428 4.752 40.638 1.00 91.69 90 HIS A O 1
ATOM 707 N N . GLU A 1 91 ? -26.073 3.170 39.801 1.00 90.31 91 GLU A N 1
ATOM 708 C CA . GLU A 1 91 ? -26.313 2.184 40.858 1.00 90.31 91 GLU A CA 1
ATOM 709 C C . GLU A 1 91 ? -25.855 2.705 42.225 1.00 90.31 91 GLU A C 1
ATOM 711 O O . GLU A 1 91 ? -26.634 2.685 43.177 1.00 90.31 91 GLU A O 1
ATOM 716 N N . LYS A 1 92 ? -24.652 3.293 42.299 1.00 90.25 92 LYS A N 1
ATOM 717 C CA . LYS A 1 92 ? -24.144 3.945 43.519 1.00 90.25 92 LYS A CA 1
ATOM 718 C C . LYS A 1 92 ? -25.044 5.083 43.995 1.00 90.25 92 LYS A C 1
ATOM 720 O O . LYS A 1 92 ? -25.321 5.184 45.185 1.00 90.25 92 LYS A O 1
ATOM 725 N N . LEU A 1 93 ? -25.517 5.934 43.085 1.00 87.31 93 LEU A N 1
ATOM 726 C CA . LEU A 1 93 ? -26.449 7.010 43.433 1.00 87.31 93 LEU A CA 1
ATOM 727 C C . LEU A 1 93 ? -27.791 6.461 43.927 1.00 87.31 93 LEU A C 1
ATOM 729 O O . LEU A 1 93 ? -28.361 7.008 44.865 1.00 87.31 93 LEU A O 1
ATOM 733 N N . LEU A 1 94 ? -28.300 5.384 43.327 1.00 85.69 94 LEU A N 1
ATOM 734 C CA . LEU A 1 94 ? -29.539 4.741 43.761 1.00 85.69 94 LEU A CA 1
ATOM 735 C C . LEU A 1 94 ? -29.385 4.149 45.165 1.00 85.69 94 LEU A C 1
ATOM 737 O O . LEU A 1 94 ? -30.276 4.312 45.997 1.00 85.69 94 LEU A O 1
ATOM 741 N N . GLU A 1 95 ? -28.250 3.514 45.444 1.00 87.50 95 GLU A N 1
ATOM 742 C CA . GLU A 1 95 ? -27.915 2.996 46.768 1.00 87.50 95 GLU A CA 1
ATOM 743 C C . GLU A 1 95 ? -27.822 4.124 47.804 1.00 87.50 95 GLU A C 1
ATOM 745 O O . GLU A 1 95 ? -28.504 4.057 48.825 1.00 87.50 95 GLU A O 1
ATOM 750 N N . GLN A 1 96 ? -27.112 5.214 47.492 1.00 85.38 96 GLN A N 1
ATOM 751 C CA . GLN A 1 96 ? -27.027 6.404 48.349 1.00 85.38 96 GLN A CA 1
ATOM 752 C C . GLN A 1 96 ? -28.396 7.038 48.612 1.00 85.38 96 GLN A C 1
ATOM 754 O O . GLN A 1 96 ? -28.724 7.365 49.749 1.00 85.38 96 GLN A O 1
ATOM 759 N N . VAL A 1 97 ? -29.231 7.186 47.578 1.00 81.19 97 VAL A N 1
ATOM 760 C CA . VAL A 1 97 ? -30.595 7.711 47.728 1.00 81.19 97 VAL A CA 1
ATOM 761 C C . VAL A 1 97 ? -31.439 6.779 48.589 1.00 81.19 97 VAL A C 1
ATOM 763 O O . VAL A 1 97 ? -32.217 7.250 49.412 1.00 81.19 97 VAL A O 1
ATOM 766 N N . LYS A 1 98 ? -31.308 5.461 48.426 1.00 79.69 98 LYS A N 1
ATOM 767 C CA . LYS A 1 98 ? -32.040 4.480 49.233 1.00 79.69 98 LYS A CA 1
ATOM 768 C C . LYS A 1 98 ? -31.611 4.528 50.700 1.00 79.69 98 LYS A C 1
ATOM 770 O O . LYS A 1 98 ? -32.474 4.454 51.572 1.00 79.69 98 LYS A O 1
ATOM 775 N N . GLU A 1 99 ? -30.317 4.679 50.957 1.00 82.75 99 GLU A N 1
ATOM 776 C CA . GLU A 1 99 ? -29.745 4.791 52.298 1.00 82.75 99 GLU A CA 1
ATOM 777 C C . GLU A 1 99 ? -30.186 6.097 52.982 1.00 82.75 99 GLU A C 1
ATOM 779 O O . GLU A 1 99 ? -30.738 6.062 54.084 1.00 82.75 99 GLU A O 1
ATOM 784 N N . GLU A 1 100 ? -30.106 7.232 52.280 1.00 77.00 100 GLU A N 1
ATOM 785 C CA . GLU A 1 100 ? -30.628 8.527 52.742 1.00 77.00 100 GLU A CA 1
ATOM 786 C C . GLU A 1 100 ? -32.150 8.514 52.949 1.00 77.00 100 GLU A C 1
ATOM 788 O O . GLU A 1 100 ? -32.658 9.093 53.908 1.00 77.00 100 GLU A O 1
ATOM 793 N N . LEU A 1 101 ? -32.905 7.804 52.105 1.00 70.00 101 LEU A N 1
ATOM 794 C CA . LEU A 1 101 ? -34.354 7.65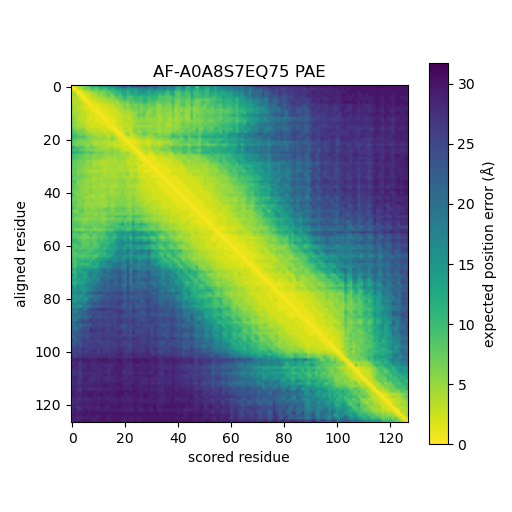1 52.262 1.00 70.00 101 LEU A CA 1
ATOM 795 C C . LEU A 1 101 ? -34.726 6.761 53.462 1.00 70.00 101 LEU A C 1
ATOM 797 O O . LEU A 1 101 ? -35.824 6.891 54.004 1.00 70.00 101 LEU A O 1
ATOM 801 N N . SER A 1 102 ? -33.828 5.865 53.876 1.00 72.06 102 SER A N 1
ATOM 802 C CA . SER A 1 102 ? -33.960 5.065 55.099 1.00 72.06 102 SER A CA 1
ATOM 803 C C . SER A 1 102 ? -33.433 5.760 56.361 1.00 72.06 102 SER A C 1
ATOM 805 O O 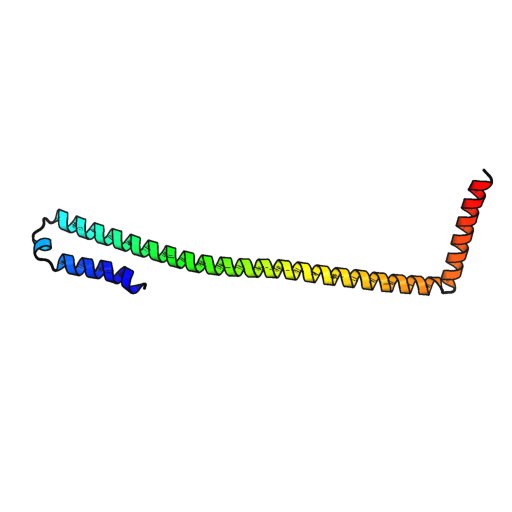. SER A 1 102 ? -33.654 5.261 57.463 1.00 72.06 102 SER A O 1
ATOM 807 N N . SER A 1 103 ? -32.776 6.917 56.223 1.00 76.94 103 SER A N 1
ATOM 808 C CA . SER A 1 103 ? -32.342 7.751 57.346 1.00 76.94 103 SER A CA 1
ATOM 809 C C . SER A 1 103 ? -33.522 8.523 57.965 1.00 76.94 103 SER A C 1
ATOM 811 O O . SER A 1 103 ? -34.604 8.630 57.380 1.00 76.94 103 SER A O 1
ATOM 813 N N . SER A 1 104 ? -33.331 9.110 59.154 1.00 60.31 104 SER A N 1
ATOM 814 C CA . SER A 1 104 ? -34.398 9.872 59.837 1.00 60.31 104 SER A CA 1
ATOM 815 C C . SER A 1 104 ? -34.862 11.111 59.049 1.00 60.31 104 SER A C 1
ATOM 817 O O . SER A 1 104 ? -35.997 11.572 59.210 1.00 60.31 104 SER A O 1
ATOM 819 N N . THR A 1 105 ? -34.014 11.627 58.154 1.00 62.59 105 THR A N 1
ATOM 820 C CA . THR A 1 105 ? -34.354 12.690 57.198 1.00 62.59 105 THR A CA 1
ATOM 821 C C . THR A 1 105 ? -35.239 12.147 56.071 1.00 62.59 105 THR A C 1
ATOM 823 O O . THR A 1 105 ? -36.229 12.782 55.700 1.00 62.59 105 THR A O 1
ATOM 826 N N . GLY A 1 106 ? -34.945 10.942 55.577 1.00 61.56 106 GLY A N 1
ATOM 827 C CA . GLY A 1 106 ? -35.726 10.239 54.563 1.00 61.56 106 GLY A CA 1
ATOM 828 C C . GLY A 1 106 ? -37.146 9.873 54.999 1.00 61.56 106 GLY A C 1
ATOM 829 O O . GLY A 1 106 ? -38.094 10.085 54.239 1.00 61.56 106 GLY A O 1
ATOM 830 N N . GLU A 1 107 ? -37.337 9.422 56.243 1.00 63.44 107 GLU A N 1
ATOM 831 C CA . GLU A 1 107 ? -38.677 9.152 56.790 1.00 63.44 107 GLU A CA 1
ATOM 832 C C . GLU A 1 107 ? -39.559 10.408 56.852 1.00 63.44 107 GLU A C 1
ATOM 834 O O . GLU A 1 107 ? -40.750 10.345 56.532 1.00 63.44 107 GLU A O 1
ATOM 839 N N . LYS A 1 108 ? -38.983 11.572 57.191 1.00 64.94 108 LYS A N 1
ATOM 840 C CA . LYS A 1 108 ? -39.697 12.861 57.155 1.00 64.94 108 LYS A CA 1
ATOM 841 C C . LYS A 1 108 ? -40.150 13.226 55.740 1.00 64.94 108 LYS A C 1
ATOM 843 O O . LYS A 1 108 ? -41.289 13.651 55.560 1.00 64.94 108 LYS A O 1
ATOM 848 N N . ILE A 1 109 ? -39.289 13.035 54.739 1.00 65.69 109 ILE A N 1
ATOM 849 C CA . ILE A 1 109 ? -39.608 13.315 53.329 1.00 65.69 109 ILE A CA 1
ATOM 850 C C . ILE A 1 109 ? -40.681 12.345 52.812 1.00 65.69 109 ILE A C 1
ATOM 852 O O . ILE A 1 109 ? -41.646 12.772 52.183 1.00 65.69 109 ILE A O 1
ATOM 856 N N . LYS A 1 110 ? -40.564 11.050 53.126 1.00 63.94 110 LYS A N 1
ATOM 857 C CA . LYS A 1 110 ? -41.519 10.007 52.721 1.00 63.94 110 LYS A CA 1
ATOM 858 C C . LYS A 1 110 ? -42.907 10.221 53.330 1.00 63.94 110 LYS A C 1
ATOM 860 O O . LYS A 1 110 ? -43.912 10.003 52.652 1.00 63.94 110 LYS A O 1
ATOM 865 N N . ASN A 1 111 ? -42.964 10.678 54.582 1.00 63.72 111 ASN A N 1
ATOM 866 C CA . ASN A 1 111 ? -44.215 11.061 55.228 1.00 63.72 111 ASN A CA 1
ATOM 867 C C . ASN A 1 111 ? -44.818 12.320 54.592 1.00 63.72 111 ASN A C 1
ATOM 869 O O . ASN A 1 111 ? -46.001 12.293 54.272 1.00 63.72 111 ASN A O 1
ATOM 873 N N . ASN A 1 112 ? -44.032 13.365 54.310 1.00 64.44 112 ASN A N 1
ATOM 874 C CA . ASN A 1 112 ? -44.538 14.560 53.617 1.00 64.44 112 ASN A CA 1
ATOM 875 C C . ASN A 1 112 ? -45.075 14.249 52.207 1.00 64.44 112 ASN A C 1
ATOM 877 O O . ASN A 1 112 ? -46.178 14.672 51.879 1.00 64.44 112 ASN A O 1
ATOM 881 N N . LEU A 1 113 ? -44.377 13.430 51.410 1.00 64.62 113 LEU A N 1
ATOM 882 C CA . LEU A 1 113 ? -44.855 13.003 50.084 1.00 64.62 113 LEU A CA 1
ATOM 883 C C . LEU A 1 113 ? -46.154 12.185 50.149 1.00 64.62 113 LEU A C 1
ATOM 885 O O . LEU A 1 113 ? -47.027 12.333 49.297 1.00 64.62 113 LEU A O 1
ATOM 889 N N . ARG A 1 114 ? -46.301 11.314 51.157 1.00 62.47 114 ARG A N 1
ATOM 890 C CA . ARG A 1 114 ? -47.556 10.582 51.391 1.00 62.47 114 ARG A CA 1
ATOM 891 C C . ARG A 1 114 ? -48.703 11.517 51.756 1.00 62.47 114 ARG A C 1
ATO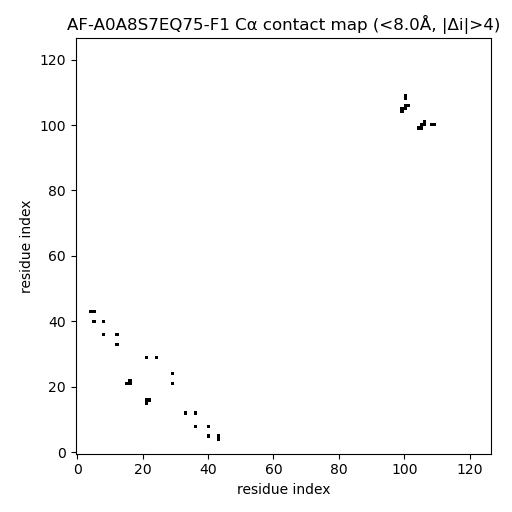M 893 O O . ARG A 1 114 ? -49.823 11.286 51.310 1.00 62.47 114 ARG A O 1
ATOM 900 N N . VAL A 1 115 ? -48.431 12.533 52.571 1.00 59.84 115 VAL A N 1
ATOM 901 C CA . VAL A 1 115 ? -49.429 13.519 52.998 1.00 59.84 115 VAL A CA 1
ATOM 902 C C . VAL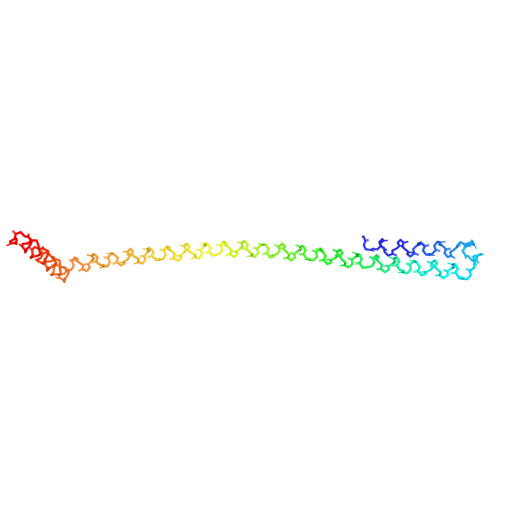 A 1 115 ? -49.857 14.398 51.819 1.00 59.84 115 VAL A C 1
ATOM 904 O O . VAL A 1 115 ? -51.056 14.575 51.633 1.00 59.84 115 VAL A O 1
ATOM 907 N N . ASP A 1 116 ? -48.931 14.837 50.961 1.00 60.81 116 ASP A N 1
ATOM 908 C CA . ASP A 1 116 ? -49.255 15.579 49.731 1.00 60.81 116 ASP A CA 1
ATOM 909 C C . ASP A 1 116 ? -50.084 14.746 48.745 1.00 60.81 116 ASP A C 1
ATOM 911 O O . ASP A 1 116 ? -51.078 15.229 48.200 1.00 60.81 116 ASP A O 1
ATOM 915 N N . TYR A 1 117 ? -49.739 13.468 48.555 1.00 60.34 117 TYR A N 1
ATOM 916 C CA . TYR A 1 117 ? -50.507 12.574 47.684 1.00 60.34 117 TYR A CA 1
ATOM 917 C C . TYR A 1 117 ? -51.924 12.336 48.224 1.00 60.34 117 TYR A C 1
ATOM 919 O O . TYR A 1 117 ? -52.896 12.356 47.471 1.00 60.34 117 TYR A O 1
ATOM 927 N N . LEU A 1 118 ? -52.065 12.162 49.542 1.00 57.28 118 LEU A N 1
ATOM 928 C CA . LEU A 1 118 ? -53.372 12.062 50.192 1.00 57.28 118 LEU A CA 1
ATOM 929 C C . LEU A 1 118 ? -54.171 13.362 50.062 1.00 57.28 118 LEU A C 1
ATOM 931 O O . LEU A 1 118 ? -55.367 13.297 49.801 1.00 57.28 118 LEU A O 1
ATOM 935 N N . HIS A 1 119 ? -53.531 14.527 50.179 1.00 59.19 119 HIS A N 1
ATOM 936 C CA . HIS A 1 119 ? -54.184 15.826 50.013 1.00 59.19 119 HIS A CA 1
ATOM 937 C C . HIS A 1 119 ? -54.667 16.047 48.568 1.00 59.19 119 HIS A C 1
ATOM 939 O O . HIS A 1 119 ? -55.761 16.567 48.346 1.00 59.19 119 HIS A O 1
ATOM 945 N N . GLN A 1 120 ? -53.893 15.595 47.578 1.00 61.72 120 GLN A N 1
ATOM 946 C CA . GLN A 1 120 ? -54.258 15.652 46.162 1.00 61.72 120 GLN A CA 1
ATOM 947 C C . GLN A 1 120 ? -55.414 14.697 45.818 1.00 61.72 120 GLN A C 1
ATOM 949 O O . GLN A 1 120 ? -56.351 15.086 45.121 1.00 61.72 120 GLN A O 1
ATOM 954 N N . VAL A 1 121 ? -55.388 13.465 46.338 1.00 59.59 121 VAL A N 1
ATOM 955 C CA . VAL A 1 121 ? -56.472 12.485 46.150 1.00 59.59 121 VAL A CA 1
ATOM 956 C C . VAL A 1 121 ? -57.748 12.936 46.864 1.00 59.59 121 VAL A C 1
ATOM 958 O O . VAL A 1 121 ? -58.831 12.841 46.296 1.00 59.59 121 VAL A O 1
ATOM 961 N N . TYR A 1 122 ? -57.638 13.487 48.074 1.00 55.00 122 TYR A N 1
ATOM 962 C CA . TYR A 1 122 ? -58.787 14.005 48.818 1.00 55.00 122 TYR A CA 1
ATOM 963 C C . TYR A 1 122 ? -59.428 15.208 48.108 1.00 55.00 122 TYR A C 1
ATOM 965 O O . TYR A 1 122 ? -60.646 15.253 47.962 1.00 55.00 122 TYR A O 1
ATOM 973 N N . GLY A 1 123 ? -58.623 16.131 47.566 1.00 58.53 123 GLY A N 1
ATOM 974 C CA . GLY A 1 123 ? -59.117 17.245 46.746 1.00 58.53 123 GLY A CA 1
ATOM 975 C C . GLY A 1 123 ? -59.807 16.815 45.443 1.00 58.53 123 GLY A C 1
ATOM 976 O O . GLY A 1 123 ? -60.697 17.514 44.976 1.00 58.53 123 GLY A O 1
ATOM 977 N N . SER A 1 124 ? -59.448 15.654 44.884 1.00 56.38 124 SER A N 1
ATOM 978 C CA . SER A 1 124 ? -60.085 15.077 43.689 1.00 56.38 124 SER A CA 1
ATOM 979 C C . SER A 1 124 ? -61.390 14.322 43.973 1.00 56.38 124 SER A C 1
ATOM 981 O O . SER A 1 124 ? -62.136 14.066 43.035 1.00 56.3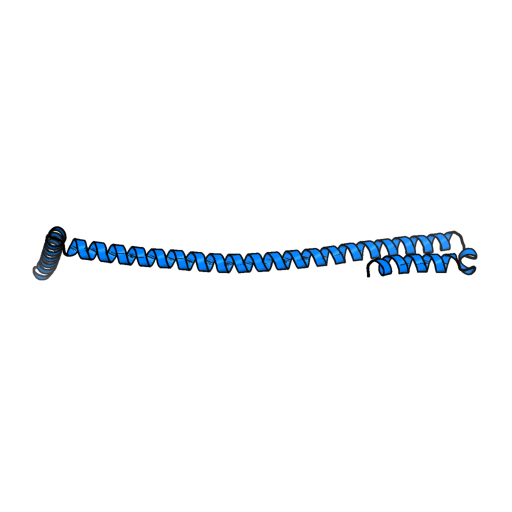8 124 SER A O 1
ATOM 983 N N . VAL A 1 125 ? -61.634 13.897 45.216 1.00 54.44 125 VAL A N 1
ATOM 984 C CA . VAL A 1 125 ? -62.840 13.141 45.618 1.00 54.44 125 VAL A CA 1
ATOM 985 C C . VAL A 1 125 ? -63.899 14.056 46.246 1.00 54.44 125 VAL A C 1
ATOM 987 O O . VAL A 1 125 ? -65.076 13.711 46.274 1.00 54.44 125 VAL A O 1
ATOM 990 N N . VAL A 1 126 ? -63.485 15.219 46.760 1.00 51.84 126 VAL A N 1
ATOM 991 C CA . VAL A 1 126 ? -64.359 16.227 47.391 1.00 51.84 126 VAL A CA 1
ATOM 992 C C . VAL A 1 126 ? -64.807 17.324 46.400 1.00 51.84 126 VAL A C 1
ATOM 994 O O . VAL A 1 126 ? -65.582 18.204 46.772 1.00 51.84 126 VAL A O 1
ATOM 997 N N . MET A 1 127 ? -64.373 17.253 45.137 1.00 42.94 127 MET A N 1
ATOM 998 C CA . MET A 1 127 ? -64.886 18.061 44.020 1.00 42.94 127 MET A CA 1
ATOM 999 C C . MET A 1 127 ? -65.834 17.229 43.158 1.00 42.94 127 MET A C 1
ATOM 1001 O O . MET A 1 127 ? -66.861 17.793 42.721 1.00 42.94 127 MET A O 1
#

Radius of gyration: 43.17 Å; Cα contacts (8 Å, |Δi|>4): 19; chains: 1; bounding box: 92×26×104 Å

Foldseek 3Di:
DLCCLVVVLVVVVVVLVPDPVLVVDDPVVNVVVVVVSVVSSVVSVVVVVVVVVVVVVVVVVVVVVVVVVVVVVVVVVVVVVVVVVVVVVVVVVVVVVVVCLVDPNNVVVVVVVVVVVVVVVVVVVVD

pLDDT: mean 80.01, std 12.04, range [42.94, 95.31]

Mean predicted aligned error: 15.15 Å